Protein AF-A0A1E3VFF6-F1 (afdb_monomer_lite)

Structure (mmCIF, N/CA/C/O backbone):
data_AF-A0A1E3VFF6-F1
#
_entry.id   AF-A0A1E3VFF6-F1
#
loop_
_atom_site.group_PDB
_atom_site.id
_atom_site.type_symbol
_atom_site.label_atom_id
_atom_site.label_alt_id
_atom_site.label_comp_id
_atom_site.label_asym_id
_atom_site.label_entity_id
_atom_site.label_seq_id
_atom_site.pdbx_PDB_ins_code
_atom_site.Cartn_x
_atom_site.Cartn_y
_atom_site.Cartn_z
_atom_site.occupancy
_atom_site.B_iso_or_equiv
_atom_site.auth_seq_id
_atom_site.auth_comp_id
_atom_site.auth_asym_id
_atom_site.auth_atom_id
_atom_site.pdbx_PDB_model_num
ATOM 1 N N . MET A 1 1 ? 6.995 16.211 -23.311 1.00 32.78 1 MET A N 1
ATOM 2 C CA . MET A 1 1 ? 7.447 16.291 -21.907 1.00 32.78 1 MET A CA 1
ATOM 3 C C . MET A 1 1 ? 7.778 14.882 -21.453 1.00 32.78 1 MET A C 1
ATOM 5 O O . MET A 1 1 ? 6.881 14.054 -21.435 1.00 32.78 1 MET A O 1
ATOM 9 N N . ARG A 1 2 ? 9.056 14.581 -21.202 1.00 38.25 2 ARG A N 1
ATOM 10 C CA . ARG A 1 2 ? 9.484 13.316 -20.590 1.00 38.25 2 ARG A CA 1
ATOM 11 C C . ARG A 1 2 ? 9.432 13.521 -19.080 1.00 38.25 2 ARG A C 1
ATOM 13 O O . ARG A 1 2 ? 10.220 14.305 -18.565 1.00 38.25 2 ARG A O 1
ATOM 20 N N . LEU A 1 3 ? 8.469 12.899 -18.411 1.00 39.34 3 LEU A N 1
ATOM 21 C CA . LEU A 1 3 ? 8.437 12.830 -16.955 1.00 39.34 3 LEU A CA 1
ATOM 22 C C . LEU A 1 3 ? 9.167 11.550 -16.541 1.00 39.34 3 LEU A C 1
ATOM 24 O O . LEU A 1 3 ? 8.654 10.455 -16.721 1.00 39.34 3 LEU A O 1
ATOM 28 N N . THR A 1 4 ? 10.379 11.716 -16.025 1.00 35.19 4 THR A N 1
ATOM 29 C CA . THR A 1 4 ? 11.150 10.732 -15.250 1.00 35.19 4 THR A CA 1
ATOM 30 C C . THR A 1 4 ? 12.009 11.530 -14.265 1.00 35.19 4 THR A C 1
ATOM 32 O O . THR A 1 4 ? 12.573 12.534 -14.712 1.00 35.19 4 THR A O 1
ATOM 35 N N . PRO A 1 5 ? 12.234 11.114 -13.006 1.00 45.12 5 PRO A N 1
ATOM 36 C CA . PRO A 1 5 ? 11.541 10.119 -12.185 1.00 45.12 5 PRO A CA 1
ATOM 37 C C . PRO A 1 5 ? 11.083 10.724 -10.834 1.00 45.12 5 PRO A C 1
ATOM 39 O O . PRO A 1 5 ? 11.885 11.270 -10.085 1.00 45.12 5 PRO A O 1
ATOM 42 N N . ALA A 1 6 ? 9.810 10.570 -10.473 1.00 40.16 6 ALA A N 1
ATOM 43 C CA . ALA A 1 6 ? 9.361 10.705 -9.076 1.00 40.16 6 ALA A CA 1
ATOM 44 C C . ALA A 1 6 ? 8.910 9.347 -8.512 1.00 40.16 6 ALA A C 1
ATOM 46 O O . ALA A 1 6 ? 8.112 9.275 -7.590 1.00 40.16 6 ALA A O 1
ATOM 47 N N . ALA A 1 7 ? 9.400 8.246 -9.086 1.00 47.28 7 ALA A N 1
ATOM 48 C CA . ALA A 1 7 ? 8.993 6.907 -8.676 1.00 47.28 7 ALA A CA 1
ATOM 49 C C . ALA A 1 7 ? 9.628 6.456 -7.345 1.00 47.28 7 ALA A C 1
ATOM 51 O O . ALA A 1 7 ? 9.144 5.500 -6.755 1.00 47.28 7 ALA A O 1
ATOM 52 N N . ASN A 1 8 ? 10.681 7.126 -6.855 1.00 40.50 8 ASN A N 1
ATOM 53 C CA . ASN A 1 8 ? 11.543 6.564 -5.805 1.00 40.50 8 ASN A CA 1
ATOM 54 C C . ASN A 1 8 ? 11.485 7.249 -4.428 1.00 40.50 8 ASN A C 1
ATOM 56 O O . ASN A 1 8 ? 12.312 6.912 -3.589 1.00 40.50 8 ASN A O 1
ATOM 60 N N . SER A 1 9 ? 10.574 8.193 -4.143 1.00 41.88 9 SER A N 1
ATOM 61 C CA . SER A 1 9 ? 10.622 8.862 -2.823 1.00 41.88 9 SER A CA 1
ATOM 62 C C . SER A 1 9 ? 9.329 9.485 -2.279 1.00 41.88 9 SER A C 1
ATOM 64 O O . SER A 1 9 ? 9.407 10.244 -1.315 1.00 41.88 9 SER A O 1
ATOM 66 N N . ASP A 1 10 ? 8.148 9.174 -2.806 1.00 53.72 10 ASP A N 1
ATOM 67 C CA . ASP A 1 10 ? 6.922 9.443 -2.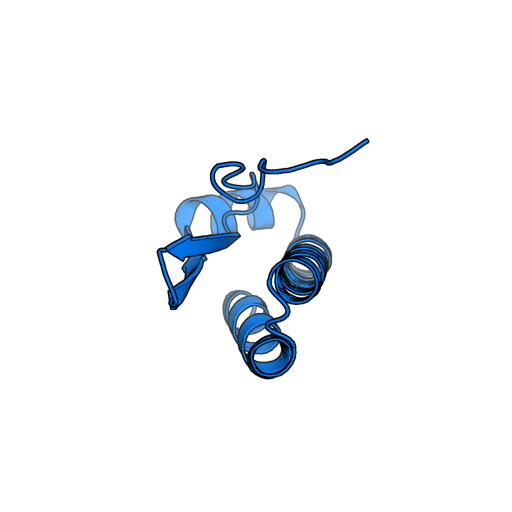044 1.00 53.72 10 ASP A CA 1
ATOM 68 C C . ASP A 1 10 ? 6.650 8.213 -1.183 1.00 53.72 10 ASP A C 1
ATOM 70 O O . ASP A 1 10 ? 6.047 7.250 -1.647 1.00 53.72 10 ASP A O 1
ATOM 74 N N . ALA A 1 11 ? 7.183 8.200 0.043 1.00 59.41 11 ALA A N 1
ATOM 75 C CA . ALA A 1 11 ? 6.726 7.274 1.072 1.00 59.41 11 ALA A CA 1
ATOM 76 C C . ALA A 1 11 ? 5.322 7.741 1.471 1.00 59.41 11 ALA A C 1
ATOM 78 O O . ALA A 1 11 ? 5.219 8.721 2.214 1.00 59.41 11 ALA A O 1
ATOM 79 N N . PRO A 1 12 ? 4.248 7.113 0.968 1.00 70.50 12 PRO A N 1
ATOM 80 C CA . PRO A 1 12 ? 2.921 7.679 1.100 1.00 70.50 12 PRO A CA 1
ATOM 81 C C . PRO A 1 12 ? 2.502 7.719 2.569 1.00 70.50 12 PRO A C 1
ATOM 83 O O . PRO A 1 12 ? 2.927 6.890 3.385 1.00 70.50 12 PRO A O 1
ATOM 86 N N . ASP A 1 13 ? 1.633 8.665 2.916 1.00 81.69 13 ASP A N 1
ATOM 87 C CA . ASP A 1 13 ? 1.172 8.844 4.299 1.00 81.69 13 ASP A CA 1
ATOM 88 C C . ASP A 1 13 ? 0.360 7.646 4.830 1.00 81.69 13 ASP A C 1
ATOM 90 O O . ASP A 1 13 ? 0.129 7.546 6.031 1.00 81.69 13 ASP A O 1
ATOM 94 N N . PHE A 1 14 ? -0.030 6.704 3.962 1.00 87.00 14 PHE A N 1
ATOM 95 C CA . PHE A 1 14 ? -0.736 5.465 4.313 1.00 87.00 14 PHE A CA 1
ATOM 96 C C . PHE A 1 14 ? 0.177 4.248 4.547 1.00 87.00 14 PHE A C 1
ATOM 98 O O . PHE A 1 14 ? -0.324 3.167 4.840 1.00 87.00 14 PHE A O 1
ATOM 105 N N . GLY A 1 15 ? 1.504 4.395 4.445 1.00 91.56 15 GLY A N 1
ATOM 106 C CA . GLY A 1 15 ? 2.458 3.372 4.898 1.00 91.56 15 GLY A CA 1
ATOM 107 C C . GLY A 1 15 ? 2.680 2.180 3.965 1.00 91.56 15 GLY A C 1
ATOM 108 O O . GLY A 1 15 ? 3.261 1.190 4.393 1.00 91.56 15 GLY A O 1
ATOM 109 N N . VAL A 1 16 ? 2.276 2.265 2.697 1.00 92.50 16 VAL A N 1
ATOM 110 C CA . VAL A 1 16 ? 2.622 1.273 1.663 1.00 92.50 16 VAL A CA 1
ATOM 111 C C . VAL A 1 16 ? 3.489 1.951 0.617 1.00 92.50 16 VAL A C 1
ATOM 113 O O . VAL A 1 16 ? 3.095 2.985 0.089 1.00 92.50 16 VAL A O 1
ATOM 116 N N . SER A 1 17 ? 4.650 1.392 0.291 1.00 92.31 17 SER A N 1
ATOM 117 C CA . SER A 1 17 ? 5.541 1.958 -0.725 1.00 92.31 17 SER A CA 1
ATOM 118 C C . SER A 1 17 ? 6.072 0.891 -1.671 1.00 92.31 17 SER A C 1
ATOM 120 O O . SER A 1 17 ? 6.348 -0.238 -1.276 1.00 92.31 17 SER A O 1
ATOM 122 N N . VAL A 1 18 ? 6.216 1.255 -2.944 1.00 89.94 18 VAL A N 1
ATOM 123 C CA . VAL A 1 18 ? 6.866 0.422 -3.961 1.00 89.94 18 VAL A CA 1
ATOM 124 C C . VAL A 1 18 ? 8.129 1.135 -4.411 1.00 89.94 18 VAL A C 1
ATOM 126 O O . VAL A 1 18 ? 8.059 2.304 -4.798 1.00 89.94 18 VAL A O 1
ATOM 129 N N . ALA A 1 19 ? 9.261 0.441 -4.395 1.00 88.62 19 ALA A N 1
ATOM 130 C CA . ALA A 1 19 ? 10.542 0.941 -4.881 1.00 88.62 19 ALA A CA 1
ATOM 131 C C . ALA A 1 19 ? 11.137 -0.025 -5.910 1.00 88.62 19 ALA A C 1
ATOM 133 O O . ALA A 1 19 ? 11.000 -1.240 -5.778 1.00 88.62 19 ALA A O 1
ATOM 134 N N . GLU A 1 20 ? 11.797 0.527 -6.923 1.00 87.31 20 GLU A N 1
ATOM 135 C CA . GLU A 1 20 ? 12.586 -0.228 -7.897 1.00 87.31 20 GLU A CA 1
ATOM 136 C C . GLU A 1 20 ? 14.070 0.028 -7.611 1.00 87.31 20 GLU A C 1
ATOM 138 O O . GLU A 1 20 ? 14.508 1.183 -7.573 1.00 87.31 20 GLU A O 1
ATOM 143 N N . ASP A 1 21 ? 14.823 -1.047 -7.381 1.00 85.81 21 ASP A N 1
ATOM 144 C CA . ASP A 1 21 ? 16.274 -1.039 -7.205 1.00 85.81 21 ASP A CA 1
ATOM 145 C C . ASP A 1 21 ? 16.902 -2.018 -8.207 1.00 85.81 21 ASP A C 1
ATOM 147 O O . ASP A 1 21 ? 16.832 -3.241 -8.060 1.00 85.81 21 ASP A O 1
ATOM 151 N N . GLY A 1 22 ? 17.463 -1.466 -9.286 1.00 85.44 22 GLY A N 1
ATOM 152 C CA . GLY A 1 22 ? 17.938 -2.260 -10.420 1.00 85.44 22 GLY A CA 1
ATOM 153 C C . GLY A 1 22 ? 16.796 -3.041 -11.076 1.0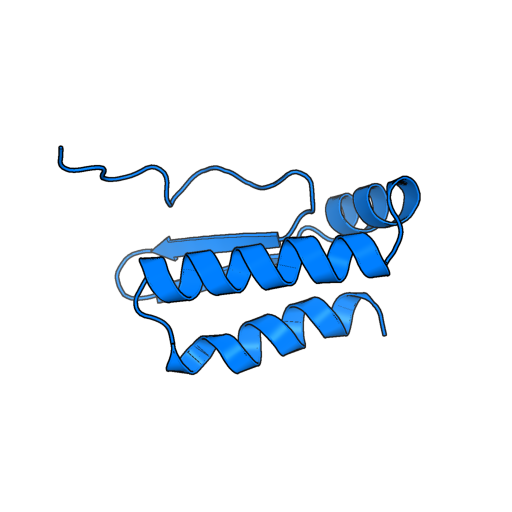0 85.44 22 GLY A C 1
ATOM 154 O O . GLY A 1 22 ? 15.801 -2.448 -11.476 1.00 85.44 22 GLY A O 1
ATOM 155 N N . ASP A 1 23 ? 16.945 -4.364 -11.167 1.00 84.44 23 ASP A N 1
ATOM 156 C CA . ASP A 1 23 ? 15.930 -5.276 -11.722 1.00 84.44 23 ASP A CA 1
ATOM 157 C C . ASP A 1 23 ? 14.929 -5.784 -10.663 1.00 84.44 23 ASP A C 1
ATOM 159 O O . ASP A 1 23 ? 14.107 -6.655 -10.943 1.00 84.44 23 ASP A O 1
ATOM 163 N N . THR A 1 24 ? 15.024 -5.304 -9.417 1.00 85.38 24 THR A N 1
ATOM 164 C CA . THR A 1 24 ? 14.178 -5.768 -8.311 1.00 85.38 24 THR A CA 1
ATOM 165 C C . THR A 1 24 ? 13.143 -4.719 -7.941 1.00 85.38 24 THR A C 1
ATOM 167 O O . THR A 1 24 ? 13.479 -3.586 -7.599 1.00 85.38 24 THR A O 1
ATOM 170 N N . VAL A 1 25 ? 11.875 -5.128 -7.912 1.00 88.56 25 VAL A N 1
ATOM 171 C CA . VAL A 1 25 ? 10.785 -4.320 -7.362 1.00 88.56 25 VAL A CA 1
ATOM 172 C C . VAL A 1 25 ? 10.442 -4.810 -5.959 1.00 88.56 25 VAL A C 1
ATOM 174 O O . VAL A 1 25 ? 10.191 -5.994 -5.745 1.00 88.56 25 VAL A O 1
ATOM 177 N N . THR A 1 26 ? 10.424 -3.891 -4.997 1.00 89.94 26 THR A N 1
ATOM 178 C CA . THR A 1 26 ? 10.146 -4.174 -3.586 1.00 89.94 26 THR A CA 1
ATOM 179 C C . THR A 1 26 ? 8.901 -3.424 -3.125 1.00 89.94 26 THR A C 1
ATOM 181 O O . THR A 1 26 ? 8.831 -2.201 -3.241 1.00 89.94 26 THR A O 1
ATOM 184 N N . LEU A 1 27 ? 7.944 -4.155 -2.551 1.00 90.81 27 LEU A N 1
ATOM 185 C CA . LEU A 1 27 ? 6.784 -3.618 -1.838 1.00 90.81 27 LEU A CA 1
ATOM 186 C C . LEU A 1 27 ? 7.082 -3.619 -0.333 1.00 90.81 27 LEU A C 1
ATOM 188 O O . LEU A 1 27 ? 7.413 -4.659 0.233 1.00 90.81 27 LEU A O 1
ATOM 192 N N . SER A 1 28 ? 6.986 -2.456 0.305 1.00 93.00 28 SER A N 1
ATOM 193 C CA . SER A 1 28 ? 7.282 -2.252 1.726 1.00 93.00 28 SER A CA 1
ATOM 194 C C . SER A 1 28 ? 6.057 -1.751 2.484 1.00 93.00 28 SER A C 1
ATOM 196 O O . SER A 1 28 ? 5.258 -0.978 1.952 1.00 93.00 28 SER A O 1
ATOM 198 N N . PHE A 1 29 ? 5.954 -2.162 3.749 1.00 92.94 29 PHE A N 1
ATOM 199 C CA . PHE A 1 29 ? 4.850 -1.823 4.645 1.00 92.94 29 PHE A CA 1
ATOM 200 C C . PHE A 1 29 ? 5.383 -1.231 5.953 1.00 92.94 29 PHE A C 1
ATOM 202 O O . PHE A 1 29 ? 6.105 -1.893 6.699 1.00 92.94 29 PHE A O 1
ATOM 209 N N . ASP A 1 30 ? 5.006 0.011 6.240 1.00 94.44 30 ASP A N 1
ATOM 210 C CA . ASP A 1 30 ? 5.211 0.676 7.526 1.00 94.44 30 ASP A CA 1
ATOM 211 C C . ASP A 1 30 ? 3.973 0.436 8.397 1.00 94.44 30 ASP A C 1
ATOM 213 O O . ASP A 1 30 ? 2.942 1.095 8.248 1.00 94.44 30 ASP A O 1
ATOM 217 N N . LEU A 1 31 ? 4.068 -0.546 9.296 1.00 93.06 31 LEU A N 1
ATOM 218 C CA . LEU A 1 31 ? 2.936 -0.989 10.112 1.00 93.06 31 LEU A CA 1
ATOM 219 C C . LEU A 1 31 ? 2.425 0.097 11.065 1.00 93.06 31 LEU A C 1
ATOM 221 O O . LEU A 1 31 ? 1.220 0.172 11.304 1.00 93.06 31 LEU A O 1
ATOM 225 N N . GLU A 1 32 ? 3.311 0.942 11.598 1.00 93.69 32 GLU A N 1
ATOM 226 C CA . GLU A 1 32 ? 2.920 2.030 12.500 1.00 93.69 32 GLU A CA 1
ATOM 227 C C . GLU A 1 32 ? 2.130 3.092 11.735 1.00 93.69 32 GLU A C 1
ATOM 229 O O . GLU A 1 32 ? 1.081 3.553 12.194 1.00 93.69 32 GLU A O 1
ATOM 234 N N . ARG A 1 33 ? 2.584 3.429 10.525 1.00 93.12 33 ARG A N 1
ATOM 235 C CA . ARG A 1 33 ? 1.894 4.383 9.657 1.00 93.12 33 ARG A CA 1
ATOM 236 C C . ARG A 1 33 ? 0.575 3.833 9.120 1.00 93.12 33 ARG A C 1
ATOM 238 O O . ARG A 1 33 ? -0.415 4.560 9.120 1.00 93.12 33 ARG A O 1
ATOM 245 N N . ILE A 1 34 ? 0.527 2.554 8.743 1.00 93.81 34 ILE A N 1
ATOM 246 C CA . ILE A 1 34 ? -0.716 1.868 8.353 1.00 93.81 34 ILE A CA 1
ATOM 247 C C . ILE A 1 34 ? -1.724 1.922 9.505 1.00 93.81 34 ILE A C 1
ATOM 249 O O . ILE A 1 34 ? -2.874 2.301 9.296 1.00 93.81 34 ILE A O 1
ATOM 253 N N . ALA A 1 35 ? -1.303 1.600 10.733 1.00 93.62 35 ALA A N 1
ATOM 254 C CA . ALA A 1 35 ? -2.177 1.649 11.903 1.00 93.62 35 ALA A CA 1
ATOM 255 C C . ALA A 1 35 ? -2.688 3.072 12.189 1.00 93.62 35 ALA A C 1
ATOM 257 O O . ALA A 1 35 ? -3.879 3.261 12.445 1.00 93.62 35 ALA A O 1
ATOM 258 N N . ALA A 1 36 ? -1.818 4.082 12.104 1.00 94.50 36 ALA A N 1
ATOM 259 C CA . ALA A 1 36 ? -2.197 5.482 12.293 1.00 94.50 36 ALA A CA 1
ATOM 260 C C . ALA A 1 36 ? -3.189 5.970 11.221 1.00 94.50 36 ALA A C 1
ATOM 262 O O . ALA A 1 36 ? -4.191 6.618 11.542 1.00 94.50 36 ALA A O 1
ATOM 263 N N . PHE A 1 37 ? -2.943 5.622 9.955 1.00 93.75 37 PHE A N 1
ATOM 264 C CA . PHE A 1 37 ? -3.820 5.962 8.840 1.00 93.75 37 PHE A CA 1
ATOM 265 C C . PHE A 1 37 ? -5.192 5.294 8.989 1.00 93.75 37 PHE A C 1
ATOM 267 O O . PHE A 1 37 ? -6.216 5.976 8.951 1.00 93.75 37 PHE A O 1
ATOM 274 N N . ARG A 1 38 ? -5.224 3.982 9.249 1.00 93.94 38 ARG A N 1
ATOM 275 C CA . ARG A 1 38 ? -6.463 3.215 9.464 1.00 93.94 38 ARG A CA 1
ATOM 276 C C . ARG A 1 38 ? -7.274 3.727 10.649 1.00 93.94 38 ARG A C 1
ATOM 278 O O . ARG A 1 38 ? -8.487 3.853 10.543 1.00 93.94 38 ARG A O 1
ATOM 285 N N . SER A 1 39 ? -6.618 4.098 11.748 1.00 94.94 39 SER A N 1
ATOM 286 C CA . SER A 1 39 ? -7.281 4.707 12.911 1.00 94.94 39 SER A CA 1
ATOM 287 C C . SER A 1 39 ? -7.983 6.030 12.565 1.00 94.94 39 SER A C 1
ATOM 289 O O . SER A 1 39 ? -9.025 6.355 13.131 1.00 94.94 39 SER A O 1
ATOM 291 N N . THR A 1 40 ? -7.432 6.786 11.611 1.00 95.69 40 THR A N 1
ATOM 292 C CA . THR A 1 40 ? -7.947 8.107 11.221 1.00 95.69 40 THR A CA 1
ATOM 293 C C . THR A 1 40 ? -9.034 8.023 10.148 1.00 95.69 40 THR A C 1
ATOM 295 O O . THR A 1 40 ? -10.031 8.739 10.228 1.00 95.69 40 THR A O 1
ATOM 298 N N . PHE A 1 41 ? -8.846 7.170 9.139 1.00 93.25 41 PHE A N 1
ATOM 299 C CA . PHE A 1 41 ? -9.672 7.148 7.925 1.00 93.25 41 PHE A CA 1
ATOM 300 C C . PHE A 1 41 ? -10.512 5.876 7.757 1.00 93.25 41 PHE A C 1
ATOM 302 O O . PHE A 1 41 ? -11.443 5.869 6.955 1.00 93.25 41 PHE A O 1
ATOM 309 N N . GLY A 1 42 ? -10.225 4.826 8.525 1.00 94.00 42 GLY A N 1
ATOM 310 C CA . GLY A 1 42 ? -10.885 3.528 8.438 1.00 94.00 42 GLY A CA 1
ATOM 311 C C . GLY A 1 42 ? -10.226 2.560 7.454 1.00 94.00 42 GLY A C 1
ATOM 312 O O . GLY A 1 42 ? -9.440 2.937 6.581 1.00 94.00 42 GLY A O 1
ATOM 313 N N . ASP A 1 43 ? -10.574 1.286 7.615 1.00 94.00 43 ASP A N 1
ATOM 314 C CA . ASP A 1 43 ? -9.991 0.173 6.863 1.00 94.00 43 ASP A CA 1
ATOM 315 C C . ASP A 1 43 ? -10.395 0.191 5.384 1.00 94.00 43 ASP A C 1
ATOM 317 O O . ASP A 1 43 ? -9.546 -0.013 4.519 1.00 94.00 43 ASP A O 1
ATOM 321 N N . ASP A 1 44 ? -11.654 0.522 5.081 1.00 94.50 44 ASP A N 1
ATOM 322 C CA . ASP A 1 44 ? -12.155 0.599 3.702 1.00 94.50 44 ASP A CA 1
ATOM 323 C C . ASP A 1 44 ? -11.388 1.646 2.876 1.00 94.50 44 ASP A C 1
ATOM 325 O O . ASP A 1 44 ? -10.975 1.384 1.745 1.00 94.50 44 ASP A O 1
ATOM 329 N N . VAL A 1 45 ? -11.133 2.819 3.471 1.00 93.38 45 VAL A N 1
ATOM 330 C CA . VAL A 1 45 ? -10.381 3.908 2.826 1.00 93.38 45 VAL A CA 1
ATOM 331 C C . VAL A 1 45 ? -8.920 3.514 2.630 1.00 93.38 45 VAL A C 1
ATOM 333 O O . VAL A 1 45 ? -8.336 3.813 1.588 1.00 93.38 45 VAL A O 1
ATOM 336 N N . PHE A 1 46 ? -8.324 2.825 3.606 1.00 94.00 46 PHE A N 1
ATOM 337 C CA . PHE A 1 46 ? -6.971 2.297 3.466 1.00 94.00 46 PHE A CA 1
ATOM 338 C C . PHE A 1 46 ? -6.866 1.333 2.281 1.00 94.00 46 PHE A C 1
ATOM 340 O O . PHE A 1 46 ? -5.988 1.519 1.439 1.00 94.00 46 PHE A O 1
ATOM 347 N N . VAL A 1 47 ? -7.771 0.353 2.179 1.00 93.62 47 VAL A N 1
ATOM 348 C CA . VAL A 1 47 ? -7.772 -0.615 1.071 1.00 93.62 47 VAL A CA 1
ATOM 349 C C . VAL A 1 47 ? -7.927 0.096 -0.267 1.00 93.62 47 VAL A C 1
ATOM 351 O O . VAL A 1 47 ? -7.138 -0.160 -1.171 1.00 93.62 47 VAL A O 1
ATOM 354 N N . GLU A 1 48 ? -8.888 1.014 -0.399 1.00 93.25 48 GLU A N 1
ATOM 355 C CA . GLU A 1 48 ? -9.116 1.743 -1.652 1.00 93.25 48 GLU A CA 1
ATOM 356 C C . GLU A 1 48 ? -7.854 2.490 -2.114 1.00 93.25 48 GLU A C 1
ATOM 358 O O . GLU A 1 48 ? -7.417 2.351 -3.261 1.00 93.25 48 GLU A O 1
ATOM 363 N N . VAL A 1 49 ? -7.243 3.265 -1.214 1.00 93.06 49 VAL A N 1
ATOM 364 C CA . VAL A 1 49 ? -6.082 4.100 -1.539 1.00 93.06 49 VAL A CA 1
ATOM 365 C C . VAL A 1 49 ? -4.844 3.246 -1.809 1.00 93.06 49 VAL A C 1
ATOM 367 O O . VAL A 1 49 ? -4.145 3.479 -2.798 1.00 93.06 49 VAL A O 1
ATOM 370 N N . ALA A 1 50 ? -4.577 2.247 -0.966 1.00 92.94 50 ALA A N 1
ATOM 371 C CA . ALA A 1 50 ? -3.406 1.391 -1.103 1.00 92.94 50 ALA A CA 1
ATOM 372 C C . ALA A 1 50 ? -3.491 0.492 -2.347 1.00 92.94 50 ALA A C 1
ATOM 374 O O . ALA A 1 50 ? -2.491 0.348 -3.050 1.00 92.94 50 ALA A O 1
ATOM 375 N N . VAL A 1 51 ? -4.674 -0.050 -2.674 1.00 94.00 51 VAL A N 1
ATOM 376 C CA . VAL A 1 51 ? -4.891 -0.833 -3.903 1.00 94.00 51 VAL A CA 1
ATOM 377 C C . VAL A 1 51 ? -4.676 0.033 -5.141 1.00 94.00 51 VAL A C 1
ATOM 379 O O . VAL A 1 51 ? -3.933 -0.370 -6.036 1.00 94.00 51 VAL A O 1
ATOM 382 N N . ARG A 1 52 ? -5.255 1.240 -5.183 1.00 93.38 52 ARG A N 1
ATOM 383 C CA . ARG A 1 52 ? -5.053 2.153 -6.316 1.00 93.38 52 ARG A CA 1
ATOM 384 C C . ARG A 1 52 ? -3.579 2.514 -6.495 1.00 93.38 52 ARG A C 1
ATOM 386 O O . ARG A 1 52 ? -3.076 2.519 -7.614 1.00 93.38 52 ARG A O 1
ATOM 393 N N . TYR A 1 53 ? -2.867 2.756 -5.396 1.00 92.88 53 TYR A N 1
ATOM 394 C CA . TYR A 1 53 ? -1.434 3.035 -5.439 1.00 92.88 53 TYR A CA 1
ATOM 395 C C . TYR A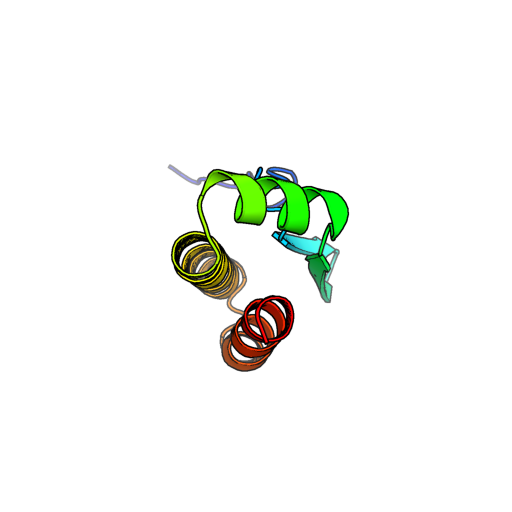 1 53 ? -0.630 1.875 -6.042 1.00 92.88 53 TYR A C 1
ATOM 397 O O . TYR A 1 53 ? 0.176 2.098 -6.946 1.00 92.88 53 TYR A O 1
ATOM 405 N N . VAL A 1 54 ? -0.842 0.632 -5.591 1.00 91.25 54 VAL A N 1
ATOM 406 C CA . VAL A 1 54 ? -0.089 -0.514 -6.135 1.00 91.25 54 VAL A CA 1
ATOM 407 C C . VAL A 1 54 ? -0.435 -0.797 -7.601 1.00 91.25 54 VAL A C 1
ATOM 409 O O . VAL A 1 54 ? 0.446 -1.210 -8.351 1.00 91.25 54 VAL A O 1
ATOM 412 N N . GLU A 1 55 ? -1.664 -0.509 -8.045 1.00 92.38 55 GLU A N 1
ATOM 413 C CA . GLU A 1 55 ? -2.052 -0.558 -9.463 1.00 92.38 55 GLU A CA 1
ATOM 414 C C . GLU A 1 55 ? -1.289 0.469 -10.304 1.00 92.38 55 GLU A C 1
ATOM 416 O O . GLU A 1 55 ? -0.695 0.119 -11.325 1.00 92.38 55 GLU A O 1
ATOM 421 N N . GLU A 1 56 ? -1.254 1.728 -9.863 1.00 91.12 56 GLU A N 1
ATOM 422 C CA . GLU A 1 56 ? -0.513 2.794 -10.542 1.00 91.12 56 GLU A CA 1
ATOM 423 C C . GLU A 1 56 ? 0.987 2.467 -10.625 1.00 91.12 56 GLU A C 1
ATOM 425 O O . GLU A 1 56 ? 1.619 2.675 -11.666 1.00 91.12 56 GLU A O 1
ATOM 430 N N . ARG A 1 57 ? 1.563 1.899 -9.555 1.00 89.88 57 ARG A N 1
ATOM 431 C CA . ARG A 1 57 ? 2.975 1.489 -9.530 1.00 89.88 57 ARG A CA 1
ATOM 432 C C . ARG A 1 57 ? 3.241 0.284 -10.426 1.00 89.88 57 ARG A C 1
ATOM 434 O O . ARG A 1 57 ? 4.250 0.299 -11.124 1.00 89.88 57 ARG A O 1
ATOM 441 N N . ALA A 1 58 ? 2.349 -0.703 -10.470 1.00 90.06 58 ALA A N 1
ATOM 442 C CA . ALA A 1 58 ? 2.485 -1.847 -11.370 1.00 90.06 58 ALA A CA 1
ATOM 443 C C . ALA A 1 58 ? 2.468 -1.411 -12.841 1.00 90.06 58 ALA A C 1
ATOM 445 O O . ALA A 1 58 ? 3.316 -1.842 -13.618 1.00 90.06 58 ALA A O 1
ATOM 446 N N . VAL A 1 59 ? 1.574 -0.486 -13.210 1.00 89.88 59 VAL A N 1
ATOM 447 C CA . VAL A 1 59 ? 1.544 0.099 -14.561 1.00 89.88 59 VAL A CA 1
ATOM 448 C C . VAL A 1 59 ? 2.842 0.852 -14.858 1.00 89.88 59 VAL A C 1
ATOM 450 O O . VAL A 1 59 ? 3.431 0.667 -15.922 1.00 89.88 59 VAL A O 1
ATOM 453 N N . ALA A 1 60 ? 3.317 1.677 -13.921 1.00 89.12 60 ALA A N 1
ATOM 454 C CA . ALA A 1 60 ? 4.537 2.463 -14.102 1.00 89.12 60 ALA A CA 1
ATOM 455 C C . ALA A 1 60 ? 5.799 1.596 -14.258 1.00 89.12 60 ALA A C 1
ATOM 457 O O . ALA A 1 60 ? 6.694 1.959 -15.018 1.00 89.12 60 ALA A O 1
ATOM 458 N N . LEU A 1 61 ? 5.859 0.466 -13.553 1.00 87.81 61 LEU A N 1
ATOM 459 C CA . LEU A 1 61 ? 6.995 -0.461 -13.545 1.00 87.81 61 LEU A CA 1
ATOM 460 C C . LEU A 1 61 ? 6.827 -1.622 -14.535 1.00 87.81 61 LEU A C 1
ATOM 462 O O . LEU A 1 61 ? 7.678 -2.497 -14.617 1.00 87.81 61 LEU A O 1
ATOM 466 N N . SER A 1 62 ? 5.725 -1.654 -15.290 1.00 88.44 62 SER A N 1
ATOM 467 C CA . SER A 1 62 ? 5.338 -2.797 -16.129 1.00 88.44 62 SER A CA 1
ATOM 468 C C . SER A 1 62 ? 5.220 -4.141 -15.380 1.00 88.44 62 SER A C 1
ATOM 470 O O . SER A 1 62 ? 5.143 -5.183 -16.027 1.00 88.44 62 SER A O 1
ATOM 472 N N . ALA A 1 63 ? 5.111 -4.117 -14.049 1.00 87.06 63 ALA A N 1
ATOM 473 C CA . ALA A 1 63 ? 5.026 -5.265 -13.139 1.00 87.06 63 ALA A CA 1
ATOM 474 C C . ALA A 1 63 ? 3.583 -5.800 -13.010 1.00 87.06 63 ALA A C 1
ATOM 476 O O . ALA A 1 63 ? 2.989 -5.852 -11.930 1.00 87.06 63 ALA A O 1
ATOM 477 N N . HIS A 1 64 ? 2.953 -6.100 -14.149 1.00 86.88 64 HIS A N 1
ATOM 478 C CA . HIS A 1 64 ? 1.545 -6.517 -14.189 1.00 86.88 64 HIS A CA 1
ATOM 479 C C . HIS A 1 64 ? 1.341 -7.931 -13.632 1.00 86.88 64 HIS A C 1
ATOM 481 O O . HIS A 1 64 ? 0.280 -8.218 -13.074 1.00 86.88 64 HIS A O 1
ATOM 487 N N . ASP A 1 65 ? 2.352 -8.792 -13.758 1.00 88.44 65 ASP A N 1
ATOM 488 C CA . ASP A 1 65 ? 2.305 -10.179 -13.295 1.00 88.44 65 ASP A CA 1
ATOM 489 C C . ASP A 1 65 ? 2.379 -10.268 -11.760 1.00 88.44 65 ASP A C 1
ATOM 491 O O . ASP A 1 65 ? 1.830 -11.193 -11.163 1.00 88.44 65 ASP A O 1
ATOM 495 N N . GLU A 1 66 ? 2.991 -9.282 -11.101 1.00 86.44 66 GLU A N 1
ATOM 496 C CA . GLU A 1 66 ? 3.102 -9.186 -9.643 1.00 86.44 66 GLU A CA 1
ATOM 497 C C . GLU A 1 66 ? 1.918 -8.457 -8.985 1.00 86.44 66 GLU A C 1
ATOM 499 O O . GLU A 1 66 ? 1.721 -8.562 -7.772 1.00 86.44 66 GLU A O 1
ATOM 504 N N . LEU A 1 67 ? 1.090 -7.749 -9.765 1.00 90.31 67 LEU A N 1
ATOM 505 C CA . LEU A 1 67 ? 0.022 -6.889 -9.243 1.00 90.31 67 LEU A CA 1
ATOM 506 C C . LEU A 1 67 ? -0.990 -7.642 -8.368 1.00 90.31 67 LEU A C 1
ATOM 508 O O . LEU A 1 67 ? -1.457 -7.107 -7.362 1.00 90.31 67 LEU A O 1
ATOM 512 N N . TRP A 1 68 ? -1.345 -8.876 -8.733 1.00 94.06 68 TRP A N 1
ATOM 513 C CA . TRP A 1 68 ? -2.286 -9.669 -7.935 1.00 94.06 68 TRP A CA 1
ATOM 514 C C . TRP A 1 68 ? -1.735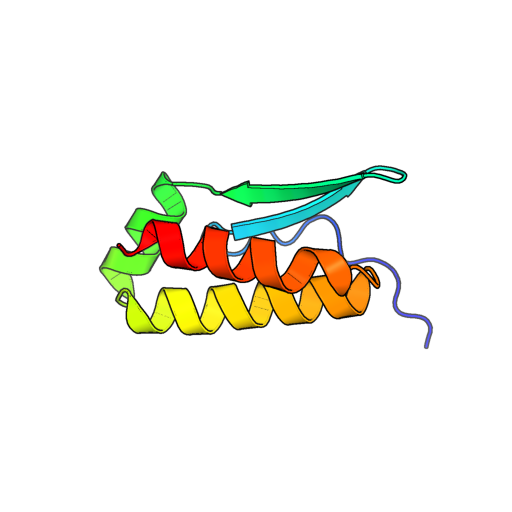 -9.924 -6.524 1.00 94.06 68 TRP A C 1
ATOM 516 O O . TRP A 1 68 ? -2.465 -9.779 -5.547 1.00 94.06 68 TRP A O 1
ATOM 526 N N . LEU A 1 69 ? -0.437 -10.219 -6.412 1.00 93.56 69 LEU A N 1
ATOM 527 C CA . LEU A 1 69 ? 0.224 -10.491 -5.141 1.00 93.56 69 LEU A CA 1
ATOM 528 C C . LEU A 1 69 ? 0.298 -9.228 -4.280 1.00 93.56 69 LEU A C 1
ATOM 530 O O . LEU A 1 69 ? 0.117 -9.292 -3.067 1.00 93.56 69 LEU A O 1
ATOM 534 N N . TRP A 1 70 ? 0.529 -8.069 -4.897 1.00 93.69 70 TRP A N 1
ATOM 535 C CA . TRP A 1 70 ? 0.576 -6.795 -4.179 1.00 93.69 70 TRP A CA 1
ATOM 536 C C . TRP A 1 70 ? -0.787 -6.412 -3.602 1.00 93.69 70 TRP A C 1
ATOM 538 O O . TRP A 1 70 ? -0.859 -5.937 -2.470 1.00 93.69 70 TRP A O 1
ATOM 548 N N . LYS A 1 71 ? -1.873 -6.664 -4.343 1.00 93.56 71 LYS A N 1
ATOM 549 C CA . LYS A 1 71 ? -3.241 -6.453 -3.849 1.00 93.56 71 LYS A CA 1
ATOM 550 C C . LYS A 1 71 ? -3.560 -7.357 -2.661 1.00 93.56 71 LYS A C 1
ATOM 552 O O . LYS A 1 71 ? -4.063 -6.867 -1.655 1.00 93.56 71 LYS A O 1
ATOM 557 N N . GLU A 1 72 ? -3.214 -8.640 -2.748 1.00 94.25 72 GLU A N 1
ATOM 558 C CA . GLU A 1 72 ? -3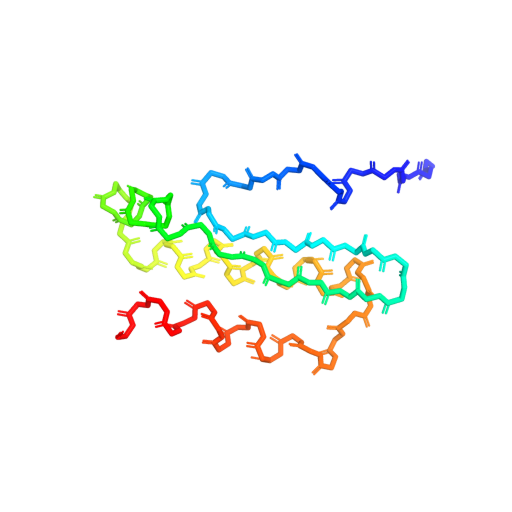.388 -9.583 -1.635 1.00 94.25 72 GLU A CA 1
ATOM 559 C C . GLU A 1 72 ? -2.576 -9.163 -0.403 1.00 94.25 72 GLU A C 1
ATOM 561 O O . GLU A 1 72 ? -3.084 -9.199 0.716 1.00 94.25 72 GLU A O 1
ATOM 566 N N . ALA A 1 73 ? -1.341 -8.691 -0.596 1.00 93.12 73 ALA A N 1
ATOM 567 C CA . ALA A 1 73 ? -0.506 -8.204 0.497 1.00 93.12 73 ALA A CA 1
ATOM 568 C C . ALA A 1 73 ? -1.115 -6.973 1.194 1.00 93.12 73 ALA A C 1
ATOM 570 O O . ALA A 1 73 ? -1.122 -6.911 2.420 1.00 93.12 73 ALA A O 1
ATOM 571 N N . VAL A 1 74 ? -1.686 -6.025 0.440 1.00 92.75 74 VAL A N 1
ATOM 572 C CA . VAL A 1 74 ? -2.428 -4.884 1.010 1.00 92.75 74 VAL A CA 1
ATOM 573 C C . VAL A 1 74 ? -3.641 -5.361 1.814 1.00 92.75 74 VAL A C 1
ATOM 575 O O . VAL A 1 74 ? -3.852 -4.908 2.940 1.00 92.75 74 VAL A O 1
ATOM 578 N N . LEU A 1 75 ? -4.423 -6.288 1.260 1.00 92.38 75 LEU A N 1
ATOM 579 C CA . LEU A 1 75 ? -5.628 -6.816 1.901 1.00 92.38 75 LEU A CA 1
ATOM 580 C C . LEU A 1 75 ? -5.320 -7.563 3.205 1.00 92.38 75 LEU A C 1
ATOM 582 O O . LEU A 1 75 ? -6.061 -7.423 4.177 1.00 92.38 75 LEU A O 1
ATOM 586 N N . ALA A 1 76 ? -4.201 -8.286 3.270 1.00 92.69 76 ALA A N 1
ATOM 587 C CA . ALA A 1 76 ? -3.765 -9.011 4.463 1.00 92.69 76 ALA A CA 1
ATOM 588 C C . ALA A 1 76 ? -3.518 -8.115 5.692 1.00 92.69 76 ALA A C 1
ATOM 590 O O . ALA A 1 76 ? -3.433 -8.623 6.805 1.00 92.69 76 ALA A O 1
ATOM 591 N N . HIS A 1 77 ? -3.418 -6.793 5.525 1.00 87.44 77 HIS A N 1
ATOM 592 C CA . HIS A 1 77 ? -3.290 -5.866 6.650 1.00 87.44 77 HIS A CA 1
ATOM 593 C C . HIS A 1 77 ? -4.618 -5.510 7.322 1.00 87.44 77 HIS A C 1
ATOM 595 O O . HIS A 1 77 ? -4.598 -4.926 8.406 1.00 87.44 77 HIS A O 1
ATOM 601 N N . VAL A 1 78 ? -5.753 -5.831 6.704 1.00 84.88 78 VAL A N 1
ATOM 602 C CA . VAL A 1 78 ? -7.089 -5.533 7.241 1.00 84.88 78 VAL A CA 1
ATOM 603 C C . VAL A 1 78 ? -7.760 -6.762 7.862 1.00 84.88 78 VAL A C 1
ATOM 605 O O . VAL A 1 78 ? -8.561 -6.597 8.781 1.00 84.88 78 VAL A O 1
ATOM 608 N N . TYR A 1 79 ? -7.419 -7.967 7.394 1.00 72.25 79 TYR A N 1
ATOM 609 C CA . TYR A 1 79 ? -7.982 -9.236 7.874 1.00 72.25 79 TYR A CA 1
ATOM 610 C C . TYR A 1 79 ? -7.352 -9.766 9.16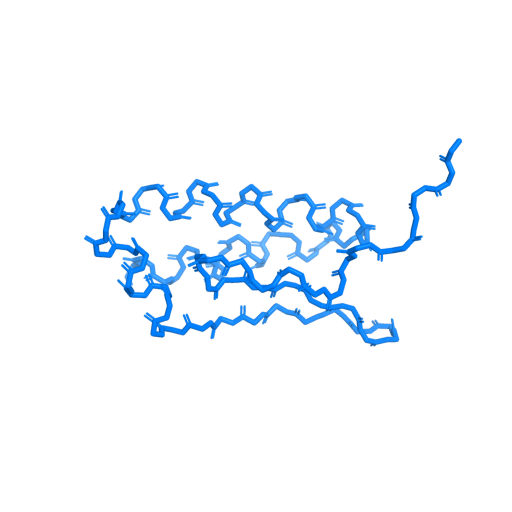8 1.00 72.25 79 TYR A C 1
ATOM 612 O O . TYR A 1 79 ? -6.161 -9.485 9.430 1.00 72.25 79 TYR A O 1
#

Radius of gyration: 12.71 Å; chains: 1; bounding box: 30×27×35 Å

Secondary structure (DSSP, 8-state):
------TT----TTSEEEEEETTEEEEEE-HHHHHHHHHHH-HHHHHHHHHHHHHHHHHHHT-TTTHHHHHHHHHTTT-

pLDDT: mean 84.0, std 17.24, range [32.78, 95.69]

Sequence (79 aa):
MRLTPAANSDAPDFGVSVAEDGDTVTLSFDLERIAAFRSTFGDDVFVEVAVRYVEERAVALSAHDELWLWKEAVLAHVY

Foldseek 3Di:
DDDDDPQADCCDQLFWHWHDDPPDIDIGGDLVSVVVCCVPPNDVVSLVVQLVVLVVSCVVVVVPVCSVVSSVVSVVSVD

Organism: NCBI:txid1752398